Protein AF-A0A8B7E4H6-F1 (afdb_monomer_lite)

Sequence (115 aa):
MGTGQYTLEPAKPIDVHFPSTIWETPEVVGSLKDLVYLILEQVNGRDYHVVDRAQSWCEMTGINYFRFNPLLSNVISLNEIDDRILLGMVCDTRKMIASRLDELCKVANLLLGNE

Foldseek 3Di:
DAQADEDDDPDDDQDDDDDPDQPDDPSSVVSVVSVVVVVVVVVVPPPPPVLVVVCVVCVVVVHDDDDQHFHQHDDDDPPDDPPVSVVSSVVRSVVSCVVCVVVVVVVVCVVVVVD

pLDDT: mean 82.47, std 13.02, range [53.88, 95.88]

Structure (mmCIF, N/CA/C/O backbone):
data_AF-A0A8B7E4H6-F1
#
_entry.id   AF-A0A8B7E4H6-F1
#
loop_
_atom_site.group_PDB
_atom_site.id
_atom_site.type_symbol
_atom_site.label_atom_id
_atom_site.label_alt_id
_atom_site.label_comp_id
_atom_site.label_asym_id
_atom_site.label_entity_id
_atom_site.label_seq_id
_atom_site.pdbx_PDB_ins_code
_atom_site.Cartn_x
_atom_site.Cartn_y
_atom_site.Cartn_z
_atom_site.occupancy
_atom_site.B_iso_or_equiv
_atom_site.auth_seq_id
_atom_site.auth_comp_id
_atom_site.auth_asym_id
_atom_site.auth_atom_id
_atom_site.pdbx_PDB_model_num
ATOM 1 N N . MET A 1 1 ? -7.772 -5.766 -0.076 1.00 86.06 1 MET A N 1
ATOM 2 C CA . MET A 1 1 ? -6.316 -5.689 0.184 1.00 86.06 1 MET A CA 1
ATOM 3 C C . MET A 1 1 ? -5.580 -5.587 -1.142 1.00 86.06 1 MET A C 1
ATOM 5 O O . MET A 1 1 ? -6.090 -6.113 -2.130 1.00 86.06 1 MET A O 1
ATOM 9 N N . GLY A 1 2 ? -4.474 -4.848 -1.195 1.00 87.00 2 GLY A N 1
ATOM 10 C CA . GLY A 1 2 ? -3.616 -4.710 -2.377 1.00 87.00 2 GLY A CA 1
ATOM 11 C C . GLY A 1 2 ? -2.250 -5.359 -2.183 1.00 87.00 2 GLY A C 1
ATOM 12 O O . GLY A 1 2 ? -1.867 -5.665 -1.056 1.00 87.00 2 GLY A O 1
ATOM 13 N N . THR A 1 3 ? -1.538 -5.584 -3.286 1.00 88.81 3 THR A N 1
ATOM 14 C CA . THR A 1 3 ? -0.217 -6.240 -3.321 1.00 88.81 3 THR A CA 1
ATOM 15 C C . THR A 1 3 ? 0.946 -5.250 -3.271 1.00 88.81 3 THR A C 1
ATOM 17 O O . THR A 1 3 ? 2.086 -5.624 -3.519 1.00 88.81 3 THR A O 1
ATOM 20 N N . GLY A 1 4 ? 0.662 -3.994 -2.943 1.00 87.25 4 GLY A N 1
ATOM 21 C CA . GLY A 1 4 ? 1.617 -2.904 -2.914 1.00 87.25 4 GLY A CA 1
ATOM 22 C C . GLY A 1 4 ? 1.566 -2.038 -4.169 1.00 87.25 4 GLY A C 1
ATOM 23 O O . GLY A 1 4 ? 1.294 -2.513 -5.269 1.00 87.25 4 GLY A O 1
ATOM 24 N N . GLN A 1 5 ? 1.840 -0.754 -3.971 1.00 87.06 5 GLN A N 1
ATOM 25 C CA . GLN A 1 5 ? 2.007 0.255 -5.014 1.00 87.06 5 GLN A CA 1
ATOM 26 C C . GLN A 1 5 ? 3.409 0.851 -4.900 1.00 87.06 5 GLN A C 1
ATOM 28 O O . GLN A 1 5 ? 3.943 0.935 -3.799 1.00 87.06 5 GLN A O 1
ATOM 33 N N . TYR A 1 6 ? 4.008 1.277 -6.004 1.00 82.06 6 TYR A N 1
ATOM 34 C CA . TYR A 1 6 ? 5.283 1.997 -5.997 1.00 82.06 6 TYR A CA 1
ATOM 35 C C . TYR A 1 6 ? 5.045 3.464 -6.355 1.00 82.06 6 TYR A C 1
ATOM 37 O O . TYR A 1 6 ? 4.074 3.798 -7.037 1.00 82.06 6 TYR A O 1
ATOM 45 N N . THR A 1 7 ? 5.912 4.353 -5.871 1.00 71.94 7 THR A N 1
ATOM 46 C CA . THR A 1 7 ? 5.837 5.776 -6.218 1.00 71.94 7 THR A CA 1
ATOM 47 C C . THR A 1 7 ? 6.101 5.946 -7.709 1.00 71.94 7 THR A C 1
ATOM 49 O O . THR A 1 7 ? 7.125 5.488 -8.212 1.00 71.94 7 THR A O 1
ATOM 52 N N . LEU A 1 8 ? 5.180 6.610 -8.408 1.00 68.19 8 LEU A N 1
ATOM 53 C CA . LEU A 1 8 ? 5.376 6.971 -9.806 1.00 68.19 8 LEU A CA 1
ATOM 54 C C . LEU A 1 8 ? 6.475 8.031 -9.894 1.00 68.19 8 LEU A C 1
ATOM 56 O O . LEU A 1 8 ? 6.395 9.074 -9.239 1.00 68.19 8 LEU A O 1
ATOM 60 N N . GLU A 1 9 ? 7.500 7.769 -10.697 1.00 68.38 9 GLU A N 1
ATOM 61 C CA . GLU A 1 9 ? 8.455 8.808 -11.068 1.00 68.38 9 GLU A CA 1
ATOM 62 C C . GLU A 1 9 ? 7.763 9.834 -11.981 1.00 68.38 9 GLU A C 1
ATOM 64 O O . GLU A 1 9 ? 6.879 9.466 -12.761 1.00 68.38 9 GLU A O 1
ATOM 69 N N . PRO A 1 10 ? 8.117 11.130 -11.892 1.00 64.69 10 PRO A N 1
ATOM 70 C CA . PRO A 1 10 ? 7.532 12.145 -12.756 1.00 64.69 10 PRO A CA 1
ATOM 71 C C . PRO A 1 10 ? 7.805 11.795 -14.222 1.00 64.69 10 PRO A C 1
ATOM 73 O O . PRO A 1 10 ? 8.956 11.745 -14.661 1.00 64.69 10 PRO A O 1
ATOM 76 N N . ALA A 1 11 ? 6.729 11.553 -14.973 1.00 62.88 11 ALA A N 1
ATOM 77 C CA . ALA A 1 11 ? 6.815 11.247 -16.391 1.00 62.88 11 ALA A CA 1
ATOM 78 C C . ALA A 1 11 ? 7.480 12.412 -17.134 1.00 62.88 11 ALA A C 1
ATOM 80 O O . ALA A 1 11 ? 7.161 13.585 -16.911 1.00 62.88 11 ALA A O 1
ATOM 81 N N . LYS A 1 12 ? 8.407 12.088 -18.038 1.00 70.25 12 LYS A N 1
ATOM 82 C CA . LYS A 1 12 ? 8.944 13.085 -18.965 1.00 70.25 12 LYS A CA 1
ATOM 83 C C . LYS A 1 12 ? 7.791 13.601 -19.834 1.00 70.25 12 LYS A C 1
ATOM 85 O O . LYS A 1 12 ? 6.961 12.793 -20.247 1.00 70.25 12 LYS A O 1
ATOM 90 N N . PRO A 1 13 ? 7.712 14.913 -20.113 1.00 65.44 13 PRO A N 1
ATOM 91 C CA . PRO A 1 13 ? 6.697 15.436 -21.016 1.00 65.44 13 PRO A CA 1
ATOM 92 C C . PRO A 1 13 ? 6.868 14.780 -22.391 1.00 65.44 13 PRO A C 1
ATOM 94 O O . PRO A 1 13 ? 7.916 14.917 -23.019 1.00 65.44 13 PRO A O 1
ATOM 97 N N . ILE A 1 14 ? 5.848 14.036 -22.821 1.00 63.97 14 ILE A N 1
ATOM 98 C CA . ILE A 1 14 ? 5.783 13.414 -24.146 1.00 63.97 14 ILE A CA 1
ATOM 99 C C . ILE A 1 14 ? 5.034 14.390 -25.048 1.00 63.97 14 ILE A C 1
ATOM 101 O O . ILE A 1 14 ? 3.861 14.681 -24.803 1.00 63.97 14 ILE A O 1
ATOM 105 N N . ASP A 1 15 ? 5.703 14.904 -26.078 1.00 65.62 15 ASP A N 1
ATOM 106 C CA . ASP A 1 15 ? 5.045 15.713 -27.101 1.00 65.62 15 ASP A CA 1
ATOM 107 C C . ASP A 1 15 ? 4.356 14.783 -28.108 1.00 65.62 15 ASP A C 1
ATOM 109 O O . ASP A 1 15 ? 4.999 14.079 -28.899 1.00 65.62 15 ASP A O 1
ATOM 113 N N . VAL A 1 16 ? 3.027 14.708 -28.011 1.00 61.91 16 VAL A N 1
ATOM 114 C CA . VAL A 1 16 ? 2.197 13.860 -28.868 1.00 61.91 16 VAL A CA 1
ATOM 115 C C . VAL A 1 16 ? 1.778 14.668 -30.091 1.00 61.91 16 VAL A C 1
ATOM 117 O O . VAL A 1 16 ? 0.691 15.244 -30.152 1.00 61.91 16 VAL A O 1
ATOM 120 N N . HIS A 1 17 ? 2.631 14.682 -31.109 1.00 62.88 17 HIS A N 1
ATOM 121 C CA . HIS A 1 17 ? 2.212 15.082 -32.445 1.00 62.88 17 HIS A CA 1
ATOM 122 C C . HIS A 1 17 ? 1.499 13.900 -33.111 1.00 62.88 17 HIS A C 1
ATOM 124 O O . HIS A 1 17 ? 2.107 12.856 -33.324 1.00 62.88 17 HIS A O 1
ATOM 130 N N . PHE A 1 18 ? 0.212 14.049 -33.442 1.00 60.41 18 PHE A N 1
ATOM 131 C CA . PHE A 1 18 ? -0.504 13.126 -34.331 1.00 60.41 18 PHE A CA 1
ATOM 132 C C . PHE A 1 18 ? -0.294 13.584 -35.782 1.00 60.41 18 PHE A C 1
ATOM 134 O O . PHE A 1 18 ? -0.997 14.491 -36.235 1.00 60.41 18 PHE A O 1
ATOM 141 N N . PRO A 1 19 ? 0.676 13.023 -36.528 1.00 53.88 19 PRO A N 1
ATOM 142 C CA . PRO A 1 19 ? 0.855 13.374 -37.927 1.00 53.88 19 PRO A CA 1
ATOM 143 C C . PRO A 1 19 ? -0.301 12.817 -38.763 1.00 53.88 19 PRO A C 1
ATOM 145 O O . PRO A 1 19 ? -0.807 11.722 -38.519 1.00 53.88 19 PRO A O 1
ATOM 148 N N . SER A 1 20 ? -0.675 13.542 -39.814 1.00 60.72 20 SER A N 1
ATOM 149 C CA . SER A 1 20 ? -1.590 13.052 -40.852 1.00 60.72 20 SER A CA 1
ATOM 150 C C . SER A 1 20 ? -1.021 11.859 -41.640 1.00 60.72 20 SER A C 1
ATOM 152 O O . SER A 1 20 ? -1.791 11.110 -42.238 1.00 60.72 20 SER A O 1
ATOM 154 N N . THR A 1 21 ? 0.301 11.642 -41.589 1.00 60.22 21 THR A N 1
ATOM 155 C CA . THR A 1 21 ? 1.012 10.516 -42.212 1.00 60.22 21 THR A CA 1
ATOM 156 C C . THR A 1 21 ? 1.913 9.843 -41.170 1.00 60.22 21 THR A C 1
ATOM 158 O O . THR A 1 21 ? 2.943 10.379 -40.779 1.00 60.22 21 THR A O 1
ATOM 161 N N . ILE A 1 22 ? 1.511 8.661 -40.696 1.00 56.41 22 ILE A N 1
ATOM 162 C CA . ILE A 1 22 ? 2.035 7.994 -39.483 1.00 56.41 22 ILE A CA 1
ATOM 163 C C . ILE A 1 22 ? 3.472 7.441 -39.658 1.00 56.41 22 ILE A C 1
ATOM 165 O O . ILE A 1 22 ? 4.102 7.031 -38.688 1.00 56.41 22 ILE A O 1
ATOM 169 N N . TRP A 1 23 ? 4.024 7.436 -40.875 1.00 59.88 23 TRP A N 1
ATOM 170 C CA . TRP A 1 23 ? 5.119 6.519 -41.226 1.00 59.88 23 TRP A CA 1
ATOM 171 C C . TRP A 1 23 ? 6.413 7.157 -41.751 1.00 59.88 23 TRP A C 1
ATOM 173 O O . TRP A 1 23 ? 7.327 6.415 -42.099 1.00 59.88 23 TRP A O 1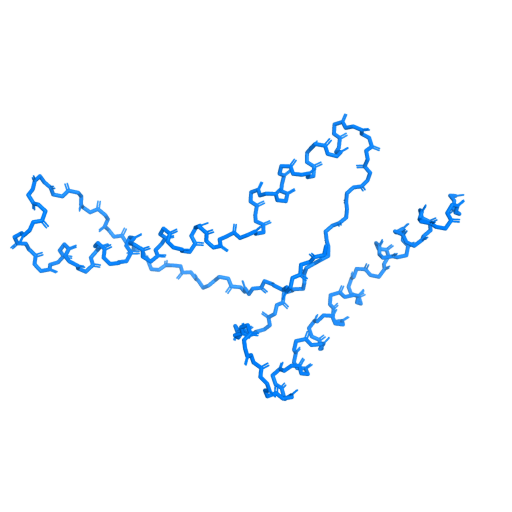
ATOM 183 N N . GLU A 1 24 ? 6.532 8.486 -41.814 1.00 59.22 24 GLU A N 1
ATOM 184 C CA . GLU A 1 24 ? 7.644 9.111 -42.559 1.00 59.22 24 GLU A CA 1
ATOM 185 C C . GLU A 1 24 ? 8.748 9.756 -41.706 1.00 59.22 24 GLU A C 1
ATOM 187 O O . GLU A 1 24 ? 9.820 10.039 -42.237 1.00 59.22 24 GLU A O 1
ATOM 192 N N . THR A 1 25 ? 8.563 9.948 -40.394 1.00 61.12 25 THR A N 1
ATOM 193 C CA . THR A 1 25 ? 9.553 10.657 -39.558 1.00 61.12 25 THR A CA 1
ATOM 194 C C . THR A 1 25 ? 10.076 9.812 -38.381 1.00 61.12 25 THR A C 1
ATOM 196 O O . THR A 1 25 ? 9.291 9.267 -37.603 1.00 61.12 25 THR A O 1
ATOM 199 N N . PRO A 1 26 ? 11.410 9.712 -38.186 1.00 63.69 26 PRO A N 1
ATOM 200 C CA . PRO A 1 26 ? 12.014 8.970 -37.070 1.00 63.69 26 PRO A CA 1
ATOM 201 C C . PRO A 1 26 ? 11.595 9.473 -35.680 1.00 63.69 26 PRO A C 1
ATOM 203 O O . PRO A 1 26 ? 11.506 8.685 -34.741 1.00 63.69 26 PRO A O 1
ATOM 206 N N . GLU A 1 27 ? 11.308 10.770 -35.557 1.00 64.56 27 GLU A N 1
ATOM 207 C CA . GLU A 1 27 ? 10.847 11.407 -34.316 1.00 64.56 27 GLU A CA 1
ATOM 208 C C . GLU A 1 27 ? 9.465 10.884 -33.885 1.00 64.56 27 GLU A C 1
ATOM 210 O O . GLU A 1 27 ? 9.239 10.624 -32.705 1.00 64.56 27 GLU A O 1
ATOM 215 N N . VAL A 1 28 ? 8.576 10.600 -34.846 1.00 65.19 28 VAL A N 1
ATOM 216 C CA . VAL A 1 28 ? 7.232 10.049 -34.590 1.00 65.19 28 VAL A CA 1
ATOM 217 C C . VAL A 1 28 ? 7.296 8.624 -34.037 1.00 65.19 28 VAL A C 1
ATOM 219 O O . VAL A 1 28 ? 6.472 8.250 -33.203 1.00 65.19 28 VAL A O 1
ATOM 222 N N . VAL A 1 29 ? 8.295 7.828 -34.432 1.00 63.91 29 VAL A N 1
ATOM 223 C CA . VAL A 1 29 ? 8.477 6.459 -33.913 1.00 63.91 29 VAL A CA 1
ATOM 224 C C . VAL A 1 29 ? 8.864 6.470 -32.429 1.00 63.91 29 VAL A C 1
ATOM 226 O O . VAL A 1 29 ? 8.452 5.576 -31.689 1.00 63.91 29 VAL A O 1
ATOM 229 N N . GLY A 1 30 ? 9.633 7.473 -31.988 1.00 67.31 30 GLY A N 1
ATOM 230 C CA . GLY A 1 30 ? 9.963 7.683 -30.575 1.00 67.31 30 GLY A CA 1
ATOM 231 C C . GLY A 1 30 ? 8.722 8.036 -29.755 1.00 67.31 30 GLY A C 1
ATOM 232 O O . GLY A 1 30 ? 8.367 7.298 -28.837 1.00 67.31 30 GLY A O 1
ATOM 233 N N . SER A 1 31 ? 7.998 9.084 -30.161 1.00 68.00 31 SER A N 1
ATOM 234 C CA . SER A 1 31 ? 6.788 9.542 -29.462 1.00 68.00 31 SER A CA 1
ATOM 235 C C . SER A 1 31 ? 5.674 8.491 -29.426 1.00 68.00 31 SER A C 1
ATOM 237 O O . SER A 1 31 ? 4.960 8.379 -28.430 1.00 68.00 31 SER A O 1
ATOM 239 N N . LEU A 1 32 ? 5.526 7.677 -30.480 1.00 73.19 32 LEU A N 1
ATOM 240 C CA . LEU A 1 32 ? 4.537 6.597 -30.505 1.00 73.19 32 LEU A CA 1
ATOM 241 C C . LEU A 1 32 ? 4.859 5.496 -29.486 1.00 73.19 32 LEU A C 1
ATOM 243 O O . LEU A 1 32 ? 3.946 4.966 -28.856 1.00 73.19 32 LEU A O 1
ATOM 247 N N . LYS A 1 33 ? 6.140 5.152 -29.297 1.00 72.94 33 LYS A N 1
ATOM 248 C CA . LYS A 1 33 ? 6.545 4.174 -28.276 1.00 72.94 33 LYS A CA 1
ATOM 249 C C . LYS A 1 33 ? 6.232 4.679 -26.876 1.00 72.94 33 LYS A C 1
ATOM 251 O O . LYS A 1 33 ? 5.642 3.935 -26.098 1.00 72.94 33 LYS A O 1
ATOM 256 N N . ASP A 1 34 ? 6.568 5.930 -26.583 1.00 74.06 34 ASP A N 1
ATOM 257 C CA . ASP A 1 34 ? 6.310 6.527 -25.272 1.00 74.06 34 ASP A CA 1
ATOM 258 C C . ASP A 1 34 ? 4.802 6.617 -24.983 1.00 74.06 34 ASP A C 1
ATOM 260 O O . ASP A 1 34 ? 4.359 6.306 -23.878 1.00 74.06 34 ASP A O 1
ATOM 264 N N . LEU A 1 35 ? 3.985 6.925 -25.998 1.00 77.50 35 LEU A N 1
ATOM 265 C CA . LEU A 1 35 ? 2.524 6.886 -25.897 1.00 77.50 35 LEU A CA 1
ATOM 266 C C . LEU A 1 35 ? 1.994 5.468 -25.627 1.00 77.50 35 LEU A C 1
ATOM 268 O O . LEU A 1 35 ? 1.088 5.296 -24.812 1.00 77.50 35 LEU A O 1
ATOM 272 N N . VAL A 1 36 ? 2.555 4.440 -26.272 1.00 78.56 36 VAL A N 1
ATOM 273 C CA . VAL A 1 36 ? 2.191 3.037 -26.003 1.00 78.56 36 VAL A CA 1
ATOM 274 C C . VAL A 1 36 ? 2.566 2.640 -24.575 1.00 78.56 36 VAL A C 1
ATOM 276 O O . VAL A 1 36 ? 1.753 2.010 -23.899 1.00 78.56 36 VAL A O 1
ATOM 279 N N . TYR A 1 37 ? 3.747 3.030 -24.089 1.00 76.94 37 TYR A N 1
ATOM 280 C CA . TYR A 1 37 ? 4.144 2.798 -22.698 1.00 76.94 37 TYR A CA 1
ATOM 281 C C . TYR A 1 37 ? 3.196 3.489 -21.716 1.00 76.94 37 TYR A C 1
ATOM 283 O O . TYR A 1 37 ? 2.720 2.833 -20.793 1.00 76.94 37 TYR A O 1
ATOM 291 N N . LEU A 1 38 ? 2.823 4.748 -21.964 1.00 78.00 38 LEU A N 1
ATOM 292 C CA . LEU A 1 38 ? 1.848 5.472 -21.145 1.00 78.00 38 LEU A CA 1
ATOM 293 C C . LEU A 1 38 ? 0.497 4.745 -21.105 1.00 78.00 38 LEU A C 1
ATOM 295 O O . LEU A 1 38 ? -0.076 4.559 -20.033 1.00 78.00 38 LEU A O 1
ATOM 299 N N . ILE A 1 39 ? -0.017 4.281 -22.248 1.00 79.25 39 ILE A N 1
ATOM 300 C CA . ILE A 1 39 ? -1.271 3.511 -22.288 1.00 79.25 39 ILE A CA 1
ATOM 301 C C . ILE A 1 39 ? -1.137 2.214 -21.484 1.00 79.25 39 ILE A C 1
ATOM 303 O O . ILE A 1 39 ? -2.042 1.868 -20.725 1.00 79.25 39 ILE A O 1
ATOM 307 N N . LEU A 1 40 ? -0.021 1.496 -21.620 1.00 76.25 40 LEU A N 1
ATOM 308 C CA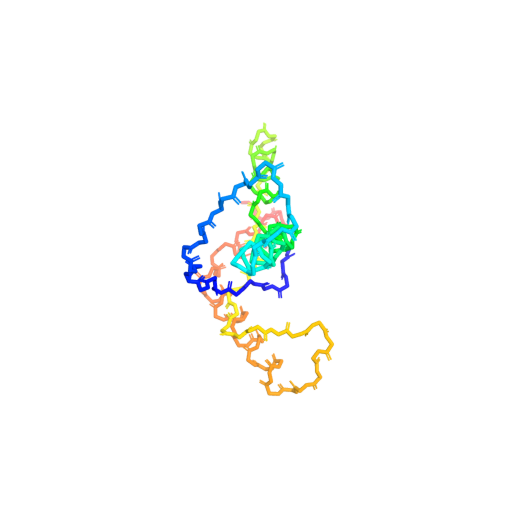 . LEU A 1 40 ? 0.226 0.268 -20.863 1.00 76.25 40 LEU A CA 1
ATOM 309 C C . LEU A 1 40 ? 0.313 0.530 -19.355 1.00 76.25 40 LEU A C 1
ATOM 311 O O . LEU A 1 40 ? -0.184 -0.284 -18.576 1.00 76.25 40 LEU A O 1
ATOM 315 N N . GLU A 1 41 ? 0.892 1.653 -18.936 1.00 73.38 41 GLU A N 1
ATOM 316 C CA . GLU A 1 41 ? 0.895 2.089 -17.538 1.00 73.38 41 GLU A CA 1
ATOM 317 C C . GLU A 1 41 ? -0.522 2.391 -17.043 1.00 73.38 41 GLU A C 1
ATOM 319 O O . GLU A 1 41 ? -0.905 1.906 -15.980 1.00 73.38 41 GLU A O 1
ATOM 324 N N . GLN A 1 42 ? -1.343 3.094 -17.831 1.00 73.06 42 GLN A N 1
ATOM 325 C CA . GLN A 1 42 ? -2.742 3.375 -17.482 1.00 73.06 42 GLN A CA 1
ATOM 326 C C . GLN A 1 42 ? -3.584 2.097 -17.376 1.00 73.06 42 GLN A C 1
ATOM 328 O O . GLN A 1 42 ? -4.352 1.935 -16.430 1.00 73.06 42 GLN A O 1
ATOM 333 N N . VAL A 1 43 ? -3.410 1.147 -18.301 1.00 68.31 43 VAL A N 1
ATOM 334 C CA . VAL A 1 43 ? -4.103 -0.155 -18.266 1.00 68.31 43 VAL A CA 1
ATOM 335 C C . VAL A 1 43 ? -3.654 -0.995 -17.065 1.00 68.31 43 VAL A C 1
ATOM 337 O O . VAL A 1 43 ? -4.450 -1.741 -16.494 1.00 68.31 43 VAL A O 1
ATOM 340 N N . ASN A 1 44 ? -2.394 -0.862 -16.644 1.00 64.12 44 ASN A N 1
ATOM 341 C CA . ASN A 1 44 ? -1.874 -1.508 -15.439 1.00 64.12 44 ASN A CA 1
ATOM 342 C C . ASN A 1 44 ? -2.128 -0.714 -14.148 1.00 64.12 44 ASN A C 1
ATOM 344 O O . ASN A 1 44 ? -1.824 -1.227 -13.067 1.00 64.12 44 ASN A O 1
ATOM 348 N N . GLY A 1 45 ? -2.721 0.481 -14.235 1.00 65.12 45 GLY A N 1
ATOM 349 C CA . GLY A 1 45 ? -3.139 1.316 -13.112 1.00 65.12 45 GLY A CA 1
ATOM 350 C C . GLY A 1 45 ? -4.297 0.681 -12.343 1.00 65.12 45 GLY A C 1
ATOM 351 O O . GLY A 1 45 ? -5.453 1.068 -12.486 1.00 65.12 45 GLY A O 1
ATOM 352 N N . ARG A 1 46 ? -3.995 -0.336 -11.533 1.00 59.09 46 ARG A N 1
ATOM 353 C CA . ARG A 1 46 ? -4.998 -1.175 -10.855 1.00 59.09 46 ARG A CA 1
ATOM 354 C C . ARG A 1 46 ? -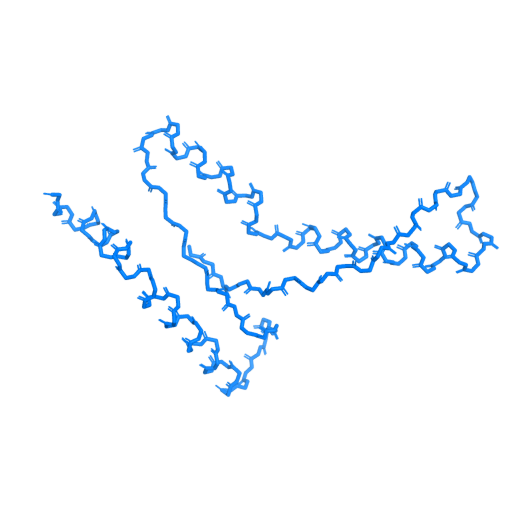5.648 -0.519 -9.636 1.00 59.09 46 ARG A C 1
ATOM 356 O O . ARG A 1 46 ? -6.731 -0.945 -9.243 1.00 59.09 46 ARG A O 1
ATOM 363 N N . ASP A 1 47 ? -5.017 0.491 -9.043 1.00 65.88 47 ASP A N 1
ATOM 364 C CA . ASP A 1 47 ? -5.406 0.981 -7.715 1.00 65.88 47 ASP A CA 1
ATOM 365 C C . ASP A 1 47 ? -6.194 2.292 -7.693 1.00 65.88 47 ASP A C 1
ATOM 367 O O . ASP A 1 47 ? -6.843 2.559 -6.694 1.00 65.88 47 ASP A O 1
ATOM 371 N N . TYR A 1 48 ? -6.190 3.106 -8.746 1.00 73.62 48 TYR A N 1
ATOM 372 C CA . TYR A 1 48 ? -6.738 4.467 -8.649 1.00 73.62 48 TYR A CA 1
ATOM 373 C C . TYR A 1 48 ? -8.254 4.511 -8.925 1.00 73.62 48 TYR A C 1
ATOM 375 O O . TYR A 1 48 ? -9.068 4.540 -8.006 1.00 73.62 48 TYR A O 1
ATOM 383 N N . HIS A 1 49 ? -8.676 4.391 -10.183 1.00 81.25 49 HIS A N 1
ATOM 384 C CA . HIS A 1 49 ? -10.083 4.567 -10.556 1.00 81.25 49 HIS A CA 1
ATOM 385 C C . HIS A 1 49 ? -11.046 3.518 -9.993 1.00 81.25 49 HIS A C 1
ATOM 387 O O . HIS A 1 49 ? -12.222 3.798 -9.750 1.00 81.25 49 HIS A O 1
ATOM 393 N N . VAL A 1 50 ? -10.577 2.277 -9.866 1.00 85.81 50 VAL A N 1
ATOM 394 C CA . VAL A 1 50 ? -11.423 1.162 -9.424 1.00 85.81 50 VAL A CA 1
ATOM 395 C C . VAL A 1 50 ? -11.704 1.272 -7.928 1.00 85.81 50 VAL A C 1
ATOM 397 O O . VAL A 1 50 ? -12.824 0.990 -7.501 1.00 85.81 50 VAL A O 1
ATOM 400 N N . VAL A 1 51 ? -10.716 1.714 -7.145 1.00 89.25 51 VAL A N 1
ATOM 401 C CA . VAL A 1 51 ? -10.854 1.910 -5.698 1.00 89.25 51 VAL A CA 1
ATOM 402 C C . VAL A 1 51 ? -11.762 3.094 -5.409 1.00 89.25 51 VAL A C 1
ATOM 404 O O . VAL A 1 51 ? -12.696 2.921 -4.633 1.00 89.25 51 VAL A O 1
ATOM 407 N N . ASP A 1 52 ? -11.577 4.227 -6.093 1.00 89.94 52 ASP A N 1
ATOM 408 C CA . ASP A 1 52 ? -12.441 5.405 -5.924 1.00 89.94 52 ASP A CA 1
ATOM 409 C C . ASP A 1 52 ? -13.904 5.063 -6.206 1.00 89.94 52 ASP A C 1
ATOM 411 O O . ASP A 1 52 ? -14.797 5.364 -5.415 1.00 89.94 52 ASP A O 1
ATOM 415 N N . ARG A 1 53 ? -14.161 4.343 -7.307 1.00 91.62 53 ARG A N 1
ATOM 416 C CA . ARG A 1 53 ? -15.515 3.896 -7.639 1.00 91.62 53 ARG A CA 1
ATOM 417 C C . ARG A 1 53 ? -16.073 2.968 -6.565 1.00 91.62 53 ARG A C 1
ATOM 419 O O . ARG A 1 53 ? -17.205 3.161 -6.139 1.00 91.62 53 ARG A O 1
ATOM 426 N N . ALA A 1 54 ? -15.313 1.960 -6.142 1.00 91.44 54 ALA A N 1
ATOM 427 C CA . ALA A 1 54 ? -15.765 1.032 -5.109 1.00 91.44 54 ALA A CA 1
ATOM 428 C C . ALA A 1 54 ? -16.082 1.766 -3.797 1.00 91.44 54 ALA A C 1
ATOM 430 O O . ALA A 1 54 ? -17.132 1.523 -3.206 1.00 91.44 54 ALA A O 1
ATOM 431 N N . GLN A 1 55 ? -15.224 2.704 -3.394 1.00 92.38 55 GLN A N 1
ATOM 432 C CA . GLN A 1 55 ? -15.428 3.532 -2.215 1.00 92.38 55 GLN A CA 1
ATOM 433 C C . GLN A 1 55 ? -16.711 4.360 -2.330 1.00 92.38 55 GLN A C 1
ATOM 435 O O . GLN A 1 55 ? -17.546 4.280 -1.435 1.00 92.38 55 GLN A O 1
ATOM 440 N N . SER A 1 56 ? -16.929 5.071 -3.443 1.00 93.62 56 SER A N 1
ATOM 441 C CA . SER A 1 56 ? -18.158 5.854 -3.638 1.00 93.62 56 SER A CA 1
ATOM 442 C C . SER A 1 56 ? -19.419 4.987 -3.581 1.00 93.62 56 SER A C 1
ATOM 444 O O . SER A 1 56 ? -20.415 5.382 -2.984 1.00 93.62 56 SER A O 1
ATOM 446 N N . TRP A 1 57 ? -19.392 3.784 -4.161 1.00 95.56 57 TRP A N 1
ATOM 447 C CA . TRP A 1 57 ? -20.528 2.856 -4.097 1.00 95.56 57 TRP A CA 1
ATOM 448 C C . TRP A 1 57 ? -20.798 2.355 -2.670 1.00 95.56 57 TRP A C 1
ATOM 450 O O . TRP A 1 57 ? -21.956 2.246 -2.258 1.00 95.56 57 TRP A O 1
ATOM 460 N N . CYS A 1 58 ? -19.747 2.069 -1.903 1.00 94.25 58 CYS A N 1
ATOM 461 C CA . CYS A 1 58 ? -19.869 1.699 -0.496 1.00 94.25 58 CYS A CA 1
ATOM 462 C C . CYS A 1 58 ? -20.416 2.862 0.346 1.00 94.25 58 CYS A C 1
ATOM 464 O O . CYS A 1 58 ? -21.361 2.664 1.105 1.00 94.25 58 CYS A O 1
ATOM 466 N N . GLU A 1 59 ? -19.922 4.084 0.141 1.00 93.38 59 GLU A N 1
ATOM 467 C CA . GLU A 1 59 ? -20.422 5.288 0.817 1.00 93.38 59 GLU A CA 1
ATOM 468 C C . GLU A 1 59 ? -21.907 5.538 0.514 1.00 93.38 59 GLU A C 1
ATOM 470 O O . GLU A 1 59 ? -22.692 5.780 1.429 1.00 93.38 59 GLU A O 1
ATOM 475 N N . MET A 1 60 ? -22.328 5.384 -0.748 1.00 95.00 60 MET A N 1
ATOM 476 C CA . MET A 1 60 ? -23.736 5.514 -1.153 1.00 95.00 60 MET A CA 1
ATOM 477 C C . MET A 1 60 ? -24.665 4.498 -0.477 1.00 95.00 60 MET A C 1
ATOM 479 O O . MET A 1 60 ? -25.852 4.767 -0.309 1.00 95.00 60 MET A O 1
ATOM 483 N N . THR A 1 61 ? -24.147 3.324 -0.116 1.00 94.94 61 THR A N 1
ATOM 484 C CA . THR A 1 61 ? -24.918 2.233 0.502 1.00 94.94 61 THR A CA 1
ATOM 485 C C . THR A 1 61 ? -24.756 2.170 2.021 1.00 94.94 61 THR A C 1
ATOM 487 O O . THR A 1 61 ? -25.340 1.294 2.656 1.00 94.94 61 THR A O 1
ATOM 490 N N . GLY A 1 62 ? -23.999 3.099 2.617 1.00 91.00 62 GLY A N 1
ATOM 491 C CA . GLY A 1 62 ? -23.717 3.124 4.054 1.00 91.00 62 GLY A CA 1
ATOM 492 C C . GLY A 1 62 ? -22.757 2.024 4.521 1.00 91.00 62 GLY A C 1
ATOM 493 O O . GLY A 1 62 ? -22.709 1.715 5.708 1.00 91.00 62 GLY A O 1
ATOM 494 N N . ILE A 1 63 ? -22.005 1.410 3.605 1.00 92.25 63 ILE A N 1
ATOM 495 C CA . ILE A 1 63 ? -21.018 0.371 3.908 1.00 92.25 63 ILE A CA 1
ATOM 496 C C . ILE A 1 63 ? -19.656 1.032 4.140 1.00 92.25 63 ILE A C 1
ATOM 498 O O . ILE A 1 63 ? -19.158 1.768 3.290 1.00 92.25 63 ILE A O 1
ATOM 502 N N . ASN A 1 64 ? -19.006 0.719 5.262 1.00 90.19 64 ASN A N 1
ATOM 503 C CA . ASN A 1 64 ? -17.651 1.197 5.534 1.00 90.19 64 ASN A CA 1
ATOM 504 C C . ASN A 1 64 ? -16.630 0.491 4.622 1.00 90.19 64 ASN A C 1
ATOM 506 O O . ASN A 1 64 ? -16.449 -0.726 4.704 1.00 90.19 64 ASN A O 1
ATOM 510 N N . TYR A 1 65 ? -15.937 1.253 3.772 1.00 91.94 65 TYR A N 1
ATOM 511 C CA . TYR A 1 65 ? -14.904 0.742 2.867 1.00 91.94 65 TYR A CA 1
ATOM 512 C C . TYR A 1 65 ? -13.499 1.045 3.396 1.00 91.94 65 TYR A C 1
ATOM 514 O O . TYR A 1 65 ? -13.152 2.199 3.632 1.00 91.94 65 TYR A O 1
ATOM 522 N N . PHE A 1 66 ? -12.659 0.014 3.529 1.00 92.19 66 PHE A N 1
ATOM 523 C CA . PHE A 1 66 ? -11.271 0.156 3.978 1.00 92.19 66 PHE A CA 1
ATOM 524 C C . PHE A 1 66 ? -10.300 -0.444 2.955 1.00 92.19 66 PHE A C 1
ATOM 526 O O . PHE A 1 66 ? -10.316 -1.650 2.681 1.00 92.19 66 PHE A O 1
ATOM 533 N N . ARG A 1 67 ? -9.401 0.387 2.409 1.00 90.62 67 ARG A N 1
ATOM 534 C CA . ARG A 1 67 ? -8.335 -0.048 1.492 1.00 90.62 67 ARG A CA 1
ATOM 535 C C . ARG A 1 67 ? -6.984 -0.067 2.198 1.00 90.62 67 ARG A C 1
ATOM 537 O O . ARG A 1 67 ? -6.431 0.976 2.542 1.00 90.62 67 ARG A O 1
ATOM 544 N N . PHE A 1 68 ? -6.417 -1.261 2.333 1.00 92.31 68 PHE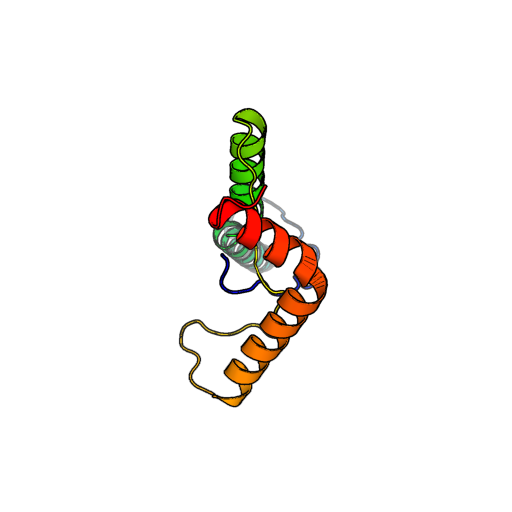 A N 1
ATOM 545 C CA . PHE A 1 68 ? -5.032 -1.469 2.761 1.00 92.31 68 PHE A CA 1
ATOM 546 C C . PHE A 1 68 ? -4.183 -1.890 1.562 1.00 92.31 68 PHE A C 1
ATOM 548 O O . PHE A 1 68 ? -4.457 -2.928 0.948 1.00 92.31 68 PHE A O 1
ATOM 555 N N . ASN A 1 69 ? -3.195 -1.064 1.224 1.00 91.31 69 ASN A N 1
ATOM 556 C CA . ASN A 1 69 ? -2.239 -1.280 0.144 1.00 91.31 69 ASN A CA 1
ATOM 557 C C . ASN A 1 69 ? -0.926 -0.552 0.495 1.00 91.31 69 ASN A C 1
ATOM 559 O O . ASN A 1 69 ? -0.955 0.674 0.623 1.00 91.31 69 ASN A O 1
ATOM 563 N N . PRO A 1 70 ? 0.191 -1.261 0.727 1.00 92.00 70 PRO A N 1
ATOM 564 C CA . PRO A 1 70 ? 1.427 -0.628 1.175 1.00 92.00 70 PRO A CA 1
ATOM 565 C C . PRO A 1 70 ? 2.119 0.132 0.041 1.00 92.00 70 PRO A C 1
ATOM 567 O O . PRO A 1 70 ? 2.095 -0.297 -1.109 1.00 92.00 70 PRO A O 1
ATOM 570 N N . LEU A 1 71 ? 2.770 1.248 0.370 1.00 90.31 71 LEU A N 1
ATOM 571 C CA . LEU A 1 71 ? 3.710 1.890 -0.545 1.00 90.31 71 LEU A CA 1
ATOM 572 C C . LEU A 1 71 ? 5.048 1.150 -0.443 1.00 90.31 71 LEU A C 1
ATOM 574 O O . LEU A 1 71 ? 5.666 1.137 0.621 1.00 90.31 71 LEU A O 1
ATOM 578 N N . LEU A 1 72 ? 5.452 0.503 -1.527 1.00 91.25 72 LEU A N 1
ATOM 579 C CA . LEU A 1 72 ? 6.688 -0.255 -1.636 1.00 91.25 72 LEU A CA 1
ATOM 580 C C . LEU A 1 72 ? 7.831 0.672 -2.043 1.00 91.25 72 LEU A C 1
ATOM 582 O O . LEU A 1 72 ? 7.673 1.522 -2.920 1.00 91.25 72 LEU A O 1
ATOM 586 N N . SER A 1 73 ? 8.995 0.470 -1.432 1.00 87.31 73 SER A N 1
ATOM 587 C CA . SER A 1 73 ? 10.202 1.241 -1.750 1.00 87.31 73 SER A CA 1
ATOM 588 C C . SER A 1 73 ? 10.786 0.891 -3.122 1.00 87.31 73 SER A C 1
ATOM 590 O O . SER A 1 73 ? 11.441 1.728 -3.731 1.00 87.31 73 SER A O 1
ATOM 592 N N . ASN A 1 74 ? 10.554 -0.334 -3.606 1.00 85.12 74 ASN A N 1
ATOM 593 C CA . ASN A 1 74 ? 11.104 -0.849 -4.858 1.00 85.12 74 ASN A CA 1
ATOM 594 C C . ASN A 1 74 ? 9.999 -1.467 -5.721 1.00 85.12 74 ASN A C 1
ATOM 596 O O . ASN A 1 74 ? 9.011 -1.988 -5.200 1.00 85.12 74 ASN A O 1
ATOM 600 N N . VAL A 1 75 ? 10.206 -1.469 -7.039 1.00 85.50 75 VAL A N 1
ATOM 601 C CA . VAL A 1 75 ? 9.382 -2.253 -7.967 1.00 85.50 75 VAL A CA 1
ATOM 602 C C . VAL A 1 75 ? 9.773 -3.722 -7.818 1.00 85.50 75 VAL A C 1
ATOM 604 O O . VAL A 1 75 ? 10.932 -4.079 -8.014 1.00 85.50 75 VAL A O 1
ATOM 607 N N . ILE A 1 76 ? 8.808 -4.565 -7.455 1.00 88.44 76 ILE A N 1
ATOM 608 C CA . ILE A 1 76 ? 9.015 -5.997 -7.220 1.00 88.44 76 ILE A CA 1
ATOM 609 C C . ILE A 1 76 ? 8.308 -6.771 -8.328 1.00 88.44 76 ILE A C 1
ATOM 611 O O . ILE A 1 76 ? 7.131 -6.539 -8.608 1.00 88.44 76 ILE A O 1
ATOM 615 N N . SER A 1 77 ? 9.034 -7.682 -8.975 1.00 89.00 77 SER A N 1
ATOM 616 C CA . SER A 1 77 ? 8.455 -8.566 -9.985 1.00 89.00 77 SER A CA 1
ATOM 617 C C . SER A 1 77 ? 7.488 -9.555 -9.339 1.00 89.00 77 SER A C 1
ATOM 619 O O . SER A 1 77 ? 7.707 -10.014 -8.221 1.00 89.00 77 SER A O 1
ATOM 621 N N . LEU A 1 78 ? 6.446 -9.957 -10.067 1.00 87.12 78 LEU A N 1
ATOM 622 C CA . LEU A 1 78 ? 5.508 -10.980 -9.593 1.00 87.12 78 LEU A CA 1
ATOM 623 C C . LEU A 1 78 ? 6.207 -12.315 -9.276 1.00 87.12 78 LEU A C 1
ATOM 625 O O . LEU A 1 78 ? 5.763 -13.049 -8.400 1.00 87.12 78 LEU A O 1
ATOM 629 N N . ASN A 1 79 ? 7.301 -12.609 -9.983 1.00 92.19 79 ASN A N 1
ATOM 630 C C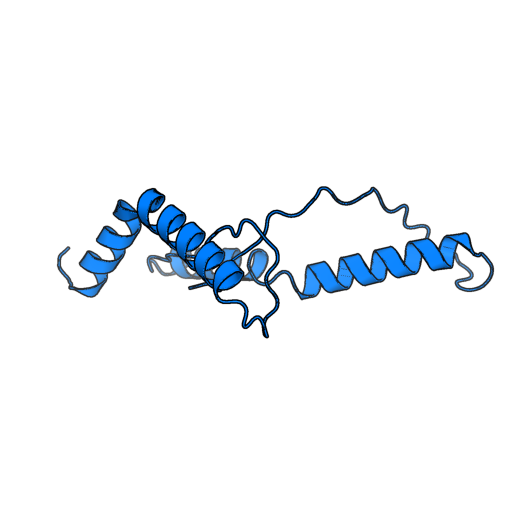A . ASN A 1 79 ? 8.045 -13.862 -9.868 1.00 92.19 79 ASN A CA 1
ATOM 631 C C . ASN A 1 79 ? 9.299 -13.715 -8.989 1.00 92.19 79 ASN A C 1
ATOM 633 O O . ASN A 1 79 ? 10.250 -14.476 -9.162 1.00 92.19 79 ASN A O 1
ATOM 637 N N . GLU A 1 80 ? 9.346 -12.701 -8.122 1.00 93.56 80 GLU A N 1
ATOM 638 C CA . GLU A 1 80 ? 10.485 -12.471 -7.237 1.00 93.56 80 GLU A CA 1
ATOM 639 C C . GLU A 1 80 ? 10.635 -13.604 -6.212 1.00 93.56 80 GLU A C 1
ATOM 641 O O . GLU A 1 80 ? 9.663 -14.014 -5.576 1.00 93.56 80 GLU A O 1
ATOM 646 N N . ILE A 1 81 ? 11.866 -14.093 -6.051 1.00 95.31 81 ILE A N 1
ATOM 647 C CA . ILE A 1 81 ? 12.218 -15.187 -5.133 1.00 95.31 81 ILE A CA 1
ATOM 648 C C . ILE A 1 81 ? 13.385 -14.827 -4.207 1.00 95.31 81 ILE A C 1
ATOM 650 O O . ILE A 1 81 ? 13.730 -15.625 -3.340 1.00 95.31 81 ILE A O 1
ATOM 654 N N . ASP A 1 82 ? 14.015 -13.658 -4.377 1.00 95.62 82 ASP A N 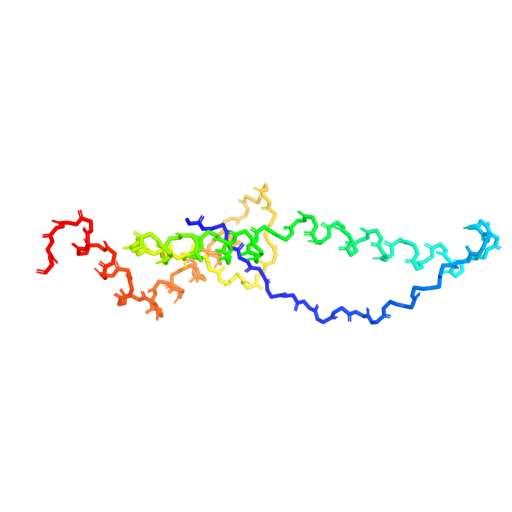1
ATOM 655 C CA . ASP A 1 82 ? 15.057 -13.192 -3.467 1.00 95.62 82 ASP A CA 1
ATOM 656 C C . ASP A 1 82 ? 14.444 -12.750 -2.130 1.00 95.62 82 ASP A C 1
ATOM 658 O O . ASP A 1 82 ? 13.772 -11.716 -2.020 1.00 95.62 82 ASP A O 1
ATOM 662 N N . ASP A 1 83 ? 14.745 -13.518 -1.084 1.00 95.62 83 ASP A N 1
ATOM 663 C CA . ASP A 1 83 ? 14.322 -13.264 0.292 1.00 95.62 83 ASP A CA 1
ATOM 664 C C . ASP A 1 83 ? 14.644 -11.845 0.774 1.00 95.62 83 ASP A C 1
ATOM 666 O O . ASP A 1 83 ? 13.903 -11.284 1.581 1.00 95.62 83 ASP A O 1
ATOM 670 N N . ARG A 1 84 ? 15.731 -11.224 0.297 1.00 94.88 84 ARG A N 1
ATOM 671 C CA . ARG A 1 84 ? 16.111 -9.861 0.705 1.00 94.88 84 ARG A CA 1
ATOM 672 C C . ARG A 1 84 ? 15.115 -8.829 0.191 1.00 94.88 84 ARG A C 1
ATOM 674 O O . ARG A 1 84 ? 14.766 -7.898 0.919 1.00 94.88 84 ARG A O 1
ATOM 681 N N . ILE A 1 85 ? 14.651 -9.004 -1.044 1.00 93.06 85 ILE A N 1
ATOM 682 C CA . ILE A 1 85 ? 13.666 -8.124 -1.678 1.00 93.06 85 ILE A CA 1
ATOM 683 C C . ILE A 1 85 ? 12.301 -8.336 -1.018 1.00 93.06 85 ILE A C 1
ATOM 685 O O . ILE A 1 85 ? 11.644 -7.367 -0.625 1.00 93.06 85 ILE A O 1
ATOM 689 N N . LEU A 1 86 ? 11.917 -9.597 -0.796 1.00 93.69 86 LEU A N 1
ATOM 690 C CA . LEU A 1 86 ? 10.672 -9.951 -0.109 1.00 93.69 86 LEU A CA 1
ATOM 691 C C . LEU A 1 86 ? 10.642 -9.437 1.336 1.00 93.69 86 LEU A C 1
ATOM 693 O O . LEU A 1 86 ? 9.629 -8.905 1.790 1.00 93.69 86 LEU A O 1
ATOM 697 N N . LEU A 1 87 ? 11.761 -9.512 2.059 1.00 95.56 87 LEU A N 1
ATOM 698 C CA . LEU A 1 87 ? 11.872 -8.947 3.402 1.00 95.56 87 LEU A CA 1
ATOM 699 C C . LEU A 1 87 ? 11.670 -7.426 3.390 1.00 95.56 87 LEU A C 1
ATOM 701 O O . LEU A 1 87 ? 11.014 -6.887 4.284 1.00 95.56 87 LEU A O 1
ATOM 705 N N . GLY A 1 88 ? 12.181 -6.736 2.367 1.00 94.50 88 GLY A N 1
ATOM 706 C CA . GLY A 1 88 ? 11.909 -5.317 2.137 1.00 94.50 88 GLY A CA 1
ATOM 707 C C . GLY A 1 88 ? 10.410 -5.030 2.003 1.00 94.50 88 GLY A C 1
ATOM 708 O O . GLY A 1 88 ? 9.882 -4.176 2.717 1.00 94.50 88 GLY A O 1
ATOM 709 N N . MET A 1 89 ? 9.705 -5.812 1.180 1.00 94.25 89 MET A N 1
ATOM 710 C CA . MET A 1 89 ? 8.249 -5.716 1.003 1.00 94.25 89 MET A CA 1
ATOM 711 C C . MET A 1 89 ? 7.484 -5.907 2.320 1.00 94.25 89 MET A C 1
ATOM 713 O O . MET A 1 89 ? 6.557 -5.154 2.635 1.00 94.25 89 MET A O 1
ATOM 717 N N . VAL A 1 90 ? 7.880 -6.902 3.120 1.00 94.94 90 VAL A N 1
ATOM 718 C CA . VAL A 1 90 ? 7.275 -7.168 4.432 1.00 94.94 90 VAL A CA 1
ATOM 719 C C . VAL A 1 90 ? 7.518 -5.998 5.384 1.00 94.94 90 VAL A C 1
ATOM 721 O O . VAL A 1 90 ? 6.594 -5.568 6.076 1.00 94.94 90 VAL A O 1
ATOM 724 N N . CYS A 1 91 ? 8.730 -5.445 5.409 1.00 95.31 91 CYS A N 1
ATOM 725 C CA . CYS A 1 91 ? 9.058 -4.272 6.216 1.00 95.31 91 CYS A CA 1
ATOM 726 C C . CYS A 1 91 ? 8.204 -3.056 5.838 1.00 95.31 91 CYS A C 1
ATOM 728 O O . CYS A 1 91 ? 7.649 -2.407 6.725 1.00 95.31 91 CYS A O 1
ATOM 730 N N . ASP A 1 92 ? 8.042 -2.771 4.548 1.00 94.69 92 ASP A N 1
ATOM 731 C CA . ASP A 1 92 ? 7.204 -1.662 4.079 1.00 94.69 92 ASP A CA 1
ATOM 732 C C . ASP A 1 92 ? 5.724 -1.882 4.419 1.00 94.69 92 ASP A C 1
ATOM 734 O O . ASP A 1 92 ? 5.037 -0.972 4.892 1.00 94.69 92 ASP A O 1
ATOM 738 N N . THR A 1 93 ? 5.255 -3.126 4.323 1.00 94.75 93 THR A N 1
ATOM 739 C CA . THR A 1 93 ? 3.907 -3.505 4.766 1.00 94.75 93 THR A CA 1
ATOM 740 C C . THR A 1 93 ? 3.719 -3.280 6.267 1.00 94.75 93 THR A C 1
ATOM 742 O O . THR A 1 93 ? 2.702 -2.730 6.692 1.00 94.75 93 THR A O 1
ATOM 745 N N . ARG A 1 94 ? 4.714 -3.633 7.092 1.00 95.50 94 ARG A N 1
ATOM 746 C CA . ARG A 1 94 ? 4.680 -3.378 8.541 1.00 95.50 94 ARG A CA 1
ATOM 747 C C . ARG A 1 94 ? 4.658 -1.888 8.865 1.00 95.50 94 ARG A C 1
ATOM 749 O O . ARG A 1 94 ? 3.943 -1.503 9.786 1.00 95.50 94 ARG A O 1
ATOM 756 N N . LYS A 1 95 ? 5.388 -1.052 8.117 1.00 94.88 95 LYS A N 1
ATOM 757 C CA . LYS A 1 95 ? 5.335 0.412 8.278 1.00 94.88 95 LYS A CA 1
ATOM 758 C C . LYS A 1 95 ? 3.926 0.948 8.008 1.00 94.88 95 LYS A C 1
ATOM 760 O O . LYS A 1 95 ? 3.434 1.738 8.806 1.00 94.88 95 LYS A O 1
ATOM 765 N N . MET A 1 96 ? 3.260 0.480 6.946 1.00 94.62 96 MET A N 1
ATOM 766 C CA . MET A 1 96 ? 1.867 0.853 6.650 1.00 94.62 96 MET A CA 1
ATOM 767 C C . MET A 1 96 ? 0.912 0.424 7.774 1.00 94.62 96 MET A C 1
ATOM 769 O O . MET A 1 96 ? 0.051 1.199 8.179 1.00 94.62 96 MET A O 1
ATOM 773 N N . ILE A 1 97 ? 1.052 -0.803 8.285 1.00 94.81 97 ILE A N 1
ATOM 774 C CA . ILE A 1 97 ? 0.215 -1.282 9.396 1.00 94.81 97 ILE A CA 1
ATOM 775 C C . ILE A 1 97 ? 0.438 -0.418 10.638 1.00 94.81 97 ILE A C 1
ATOM 777 O O . ILE A 1 97 ? -0.527 -0.026 11.284 1.00 94.81 97 ILE A O 1
ATOM 781 N N . ALA A 1 98 ? 1.691 -0.090 10.957 1.00 95.88 98 ALA A N 1
ATOM 782 C CA . ALA A 1 98 ? 2.016 0.745 12.106 1.00 95.88 98 ALA A CA 1
ATOM 783 C C . ALA A 1 98 ? 1.435 2.164 11.985 1.00 95.88 98 ALA A C 1
ATOM 785 O O . ALA A 1 98 ? 0.947 2.695 12.977 1.00 95.88 98 ALA A O 1
ATOM 786 N N . SER A 1 99 ? 1.441 2.767 10.791 1.00 95.12 99 SER A N 1
ATOM 787 C CA . SER A 1 99 ? 0.890 4.114 10.585 1.00 95.12 99 SER A CA 1
ATOM 788 C C . SER A 1 99 ? -0.641 4.166 10.550 1.00 95.12 99 SER A C 1
ATOM 790 O O . SER A 1 99 ? -1.209 5.233 10.766 1.00 95.12 99 SER A O 1
ATOM 792 N N . ARG A 1 100 ? -1.313 3.037 10.290 1.00 94.62 100 ARG A N 1
ATOM 793 C CA . ARG A 1 100 ? -2.783 2.930 10.179 1.00 94.62 100 ARG A CA 1
ATOM 794 C C . ARG A 1 100 ? -3.376 1.924 11.164 1.00 94.62 100 ARG A C 1
ATOM 796 O O . ARG A 1 100 ? -4.425 1.331 10.908 1.00 94.62 100 ARG A O 1
ATOM 803 N N . LEU A 1 101 ? -2.702 1.723 12.294 1.00 94.62 101 LEU A N 1
ATOM 804 C CA . LEU A 1 101 ? -3.081 0.719 13.286 1.00 94.62 101 LEU A CA 1
ATOM 805 C C . LEU A 1 101 ? -4.492 0.973 13.837 1.00 94.62 101 LEU A C 1
ATOM 807 O O . LEU A 1 101 ? -5.265 0.033 13.990 1.00 94.62 101 LEU A O 1
ATOM 811 N N . ASP A 1 102 ? -4.863 2.241 14.026 1.00 94.69 102 ASP A N 1
ATOM 812 C CA . ASP A 1 102 ? -6.200 2.636 14.480 1.00 94.69 102 ASP A CA 1
ATOM 813 C C . ASP A 1 102 ? -7.305 2.213 13.504 1.00 94.69 102 ASP A C 1
ATOM 815 O O . ASP A 1 102 ? -8.365 1.751 13.921 1.00 94.69 102 ASP A O 1
ATOM 819 N N . GLU A 1 103 ? -7.072 2.338 12.195 1.00 93.81 103 GLU A N 1
ATOM 820 C CA . GLU A 1 103 ? -8.029 1.882 11.182 1.00 93.81 103 GLU A CA 1
ATOM 821 C C . GLU A 1 103 ? -8.160 0.360 11.183 1.00 93.81 103 GLU A C 1
ATOM 823 O O . GLU A 1 103 ? -9.265 -0.165 11.073 1.00 93.81 103 GLU A O 1
ATOM 828 N N . LEU A 1 104 ? -7.046 -0.355 11.354 1.00 93.81 104 LEU A N 1
ATOM 829 C CA . LEU A 1 104 ? -7.054 -1.812 11.455 1.00 93.81 104 LEU A CA 1
ATOM 830 C C . LEU A 1 104 ? -7.842 -2.281 12.688 1.00 93.81 104 LEU A C 1
ATOM 832 O O . LEU A 1 104 ? -8.645 -3.206 12.588 1.00 93.81 104 LEU A O 1
ATOM 836 N N . CYS A 1 105 ? -7.660 -1.614 13.831 1.00 93.81 105 CYS A N 1
ATOM 837 C CA . CYS A 1 105 ? -8.422 -1.871 15.051 1.00 93.81 105 CYS A CA 1
ATOM 838 C C . CYS A 1 105 ? -9.918 -1.593 14.857 1.00 93.81 105 CYS A C 1
ATOM 840 O O . CYS A 1 105 ? -10.740 -2.403 15.277 1.00 93.81 105 CYS A O 1
ATOM 842 N N . LYS A 1 106 ? -10.288 -0.504 14.166 1.00 93.62 106 LYS A N 1
ATOM 843 C CA . LYS A 1 106 ? -11.693 -0.227 13.809 1.00 93.62 106 LYS A CA 1
ATOM 844 C C . LYS A 1 106 ? -12.287 -1.354 12.970 1.00 93.62 106 LYS A C 1
ATOM 846 O O . LYS A 1 106 ? -13.371 -1.830 13.281 1.00 93.62 106 LYS A O 1
ATOM 851 N N . VAL A 1 107 ? -11.567 -1.818 11.948 1.00 93.81 107 VAL A N 1
ATOM 852 C CA . VAL A 1 107 ? -12.006 -2.951 11.120 1.00 93.81 107 VAL A CA 1
ATOM 853 C C . VAL A 1 107 ? -12.166 -4.216 11.961 1.00 93.81 107 VAL A C 1
ATOM 855 O O . VAL A 1 107 ? -13.170 -4.907 11.827 1.00 93.81 107 VAL A O 1
ATOM 858 N N . ALA A 1 108 ? -11.217 -4.510 12.852 1.00 94.00 108 ALA A N 1
ATOM 859 C CA . ALA A 1 108 ? -11.308 -5.665 13.740 1.00 94.00 108 ALA A CA 1
ATOM 860 C C . ALA A 1 108 ? -12.536 -5.587 14.661 1.00 94.00 108 ALA A C 1
ATOM 862 O O . ALA A 1 108 ? -13.260 -6.569 14.784 1.00 94.00 108 ALA A O 1
ATOM 863 N N . ASN A 1 109 ? -12.814 -4.421 15.248 1.00 94.69 109 ASN A N 1
ATOM 864 C CA . ASN A 1 109 ? -13.983 -4.211 16.103 1.00 94.69 109 ASN A CA 1
ATOM 865 C C . ASN A 1 109 ? -15.299 -4.386 15.333 1.00 94.69 109 ASN A C 1
ATOM 867 O O . ASN A 1 109 ? -16.170 -5.123 15.794 1.00 94.69 109 ASN A O 1
ATOM 871 N N . LEU A 1 110 ? -15.399 -3.807 14.130 1.00 92.88 110 LEU A N 1
ATOM 872 C CA . LEU A 1 110 ? -16.557 -3.973 13.243 1.00 92.88 110 LEU A CA 1
ATOM 873 C C . LEU A 1 110 ? -16.792 -5.447 12.876 1.00 92.88 110 LEU A C 1
ATOM 875 O O . LEU A 1 110 ? -17.928 -5.909 12.865 1.00 92.88 110 LEU A O 1
ATOM 879 N N . LEU A 1 111 ? -15.726 -6.206 12.601 1.00 91.75 111 LEU A N 1
ATOM 880 C CA . LEU A 1 111 ? -15.826 -7.631 12.261 1.00 91.75 111 LEU A CA 1
ATOM 881 C C . LEU A 1 111 ? -16.175 -8.516 13.463 1.00 91.75 111 LEU A C 1
ATOM 883 O O . LEU A 1 111 ? -16.804 -9.557 13.291 1.00 91.75 111 LEU A O 1
ATOM 887 N N . LEU A 1 112 ? -15.756 -8.120 14.665 1.00 94.62 112 LEU A N 1
ATOM 888 C CA . LEU A 1 112 ? -16.062 -8.830 15.906 1.00 94.62 112 LEU A CA 1
ATOM 889 C C . LEU A 1 112 ? -17.442 -8.466 16.479 1.00 94.62 112 LEU A C 1
ATOM 891 O O . LEU A 1 112 ? -17.877 -9.112 17.427 1.00 94.62 112 LEU A O 1
ATOM 895 N N . GLY A 1 113 ? -18.132 -7.468 15.913 1.00 85.44 113 GLY A N 1
ATOM 896 C CA . GLY A 1 113 ? -19.425 -6.988 16.413 1.00 85.44 113 GLY A CA 1
ATOM 897 C C . GLY A 1 113 ? -19.325 -6.236 17.744 1.00 85.44 113 GLY A C 1
ATOM 898 O O . GLY A 1 113 ? -20.321 -6.102 18.449 1.00 85.44 113 GLY A O 1
ATOM 899 N N . ASN A 1 114 ? -18.123 -5.771 18.090 1.00 76.38 114 ASN A N 1
ATOM 900 C CA . ASN A 1 114 ? -17.871 -4.934 19.256 1.00 76.38 114 ASN A CA 1
ATOM 901 C C . ASN A 1 114 ? -17.988 -3.469 18.810 1.00 76.38 114 ASN A C 1
ATOM 903 O O . ASN A 1 114 ? -16.966 -2.820 18.578 1.00 76.38 114 ASN A O 1
ATOM 907 N N . GLU A 1 115 ? -19.214 -2.993 18.594 1.00 58.06 115 GLU A N 1
ATOM 908 C CA . GLU A 1 115 ? -19.481 -1.563 18.359 1.00 58.06 115 GLU A CA 1
ATOM 909 C C . GLU A 1 115 ? -19.467 -0.761 19.666 1.00 58.06 115 GLU A C 1
ATOM 911 O O . GLU A 1 115 ? -20.086 -1.216 20.657 1.00 58.06 115 GLU A O 1
#

Secondary structure (DSSP, 8-state):
--S-EEPPPPPPPP-----SSTTS-HHHHHHHHHHHHHHHHHHH--SSHHHHHHHHHHHHTTPPP-----EESS---TT---HHHHHHHHHHHHHHHHHTHHHHHHHHHHHHT--

Radius of gyration: 20.34 Å; chains: 1; bounding box: 41×31×62 Å